Protein AF-A0A5C8SGK2-F1 (afdb_monomer)

pLDDT: mean 77.76, std 19.25, range [36.59, 95.38]

Sequence (126 aa):
MRPDSAAWIADRASHKQPFSGRRELDQDHRPVVKLFNPMGPATWLLCELDADGDTLFAFCDFGEGEPELGYVSLEELKEISAGLVIGLERDLSFRGTQPISVYARDARAAGWIVELNLGATMYPRR

Nearest PDB structures (foldseek):
  8p26-assembly4_H  TM=5.004E-01  e=1.063E+00  Arabidopsis thaliana
  8glv-assembly1_Eb  TM=5.574E-01  e=3.410E+00  Chlamydomonas reinhardtii
  8p26-assembly2_D  TM=4.263E-01  e=1.598E+00  Arabidopsis thaliana
  2e46-assembly1_A  TM=3.418E-01  e=9.735E+00  Bombyx mori

Secondary structure (DSSP, 8-state):
----TTTTSSTTTTSS----S--TTS--PPP-EEEE-TTSS-EEEEEEE-TTSSEEEEEEE-SSS--EEEEEEHHHHHHHHHHSSS--EE-SS----S-HHHHHHHHHHHTS-----TT---PPP-

Structure (mmCIF, N/CA/C/O backbone):
data_AF-A0A5C8SGK2-F1
#
_entry.id   AF-A0A5C8SGK2-F1
#
loop_
_atom_site.group_PDB
_atom_site.id
_atom_site.type_symbol
_atom_site.label_atom_id
_atom_site.label_alt_id
_atom_site.label_comp_id
_atom_site.label_asym_id
_atom_site.label_entity_id
_atom_site.label_seq_id
_atom_site.pdbx_PDB_ins_code
_atom_site.Cartn_x
_atom_site.Cartn_y
_atom_site.Cartn_z
_atom_site.occupancy
_atom_site.B_iso_or_equiv
_atom_site.auth_seq_id
_atom_site.auth_comp_id
_atom_site.auth_asym_id
_atom_site.auth_atom_id
_atom_site.pdbx_PDB_model_num
ATOM 1 N N . MET A 1 1 ? 1.702 24.717 -10.142 1.00 36.59 1 MET A N 1
ATOM 2 C CA . MET A 1 1 ? 1.652 24.281 -8.734 1.00 36.59 1 MET A CA 1
ATOM 3 C C . MET A 1 1 ? 0.705 23.093 -8.698 1.00 36.59 1 MET A C 1
ATOM 5 O O . MET A 1 1 ? -0.487 23.295 -8.894 1.00 36.59 1 MET A O 1
ATOM 9 N N . ARG A 1 2 ? 1.222 21.856 -8.673 1.00 42.44 2 ARG A N 1
ATOM 10 C CA . ARG A 1 2 ? 0.348 20.680 -8.549 1.00 42.44 2 ARG A CA 1
ATOM 11 C C . ARG A 1 2 ? -0.171 20.665 -7.103 1.00 42.44 2 ARG A C 1
ATOM 13 O O . ARG A 1 2 ? 0.645 20.894 -6.214 1.00 42.44 2 ARG A O 1
ATOM 20 N N . PRO A 1 3 ? -1.482 20.498 -6.866 1.00 43.19 3 PRO A N 1
ATOM 21 C CA . PRO A 1 3 ? -1.988 20.285 -5.516 1.00 43.19 3 PRO A CA 1
ATOM 22 C C . PRO A 1 3 ? -1.313 19.047 -4.915 1.00 43.19 3 PRO A C 1
ATOM 24 O O . PRO A 1 3 ? -0.943 18.139 -5.660 1.00 43.19 3 PRO A O 1
ATOM 27 N N . ASP A 1 4 ? -1.140 19.069 -3.596 1.00 50.25 4 ASP A N 1
ATOM 28 C CA . ASP A 1 4 ? -0.550 18.027 -2.751 1.00 50.25 4 ASP A CA 1
ATOM 29 C C . ASP A 1 4 ? -0.837 16.616 -3.298 1.00 50.25 4 ASP A C 1
ATOM 31 O O . ASP A 1 4 ? -1.953 16.097 -3.194 1.00 50.25 4 ASP A O 1
ATOM 35 N N . SER A 1 5 ? 0.157 16.002 -3.945 1.00 50.34 5 SER A N 1
ATOM 36 C CA . SER A 1 5 ? 0.018 14.746 -4.699 1.00 50.34 5 SER A CA 1
ATOM 37 C C . SER A 1 5 ? -0.327 13.539 -3.823 1.00 50.34 5 SER A C 1
ATOM 39 O O . SER A 1 5 ? -0.531 12.449 -4.352 1.00 50.34 5 SER A O 1
ATOM 41 N N . ALA A 1 6 ? -0.446 13.732 -2.508 1.00 51.34 6 ALA A N 1
ATOM 42 C CA . ALA A 1 6 ? -0.660 12.684 -1.526 1.00 51.34 6 ALA A CA 1
ATOM 43 C C . ALA A 1 6 ? -1.892 12.897 -0.616 1.00 51.34 6 ALA A C 1
ATOM 45 O O . ALA A 1 6 ? -2.219 12.021 0.186 1.00 51.34 6 ALA A O 1
ATOM 46 N N . ALA A 1 7 ? -2.642 14.000 -0.767 1.00 54.69 7 ALA A N 1
ATOM 47 C CA . ALA A 1 7 ? -3.834 14.274 0.051 1.00 54.69 7 ALA A CA 1
ATOM 48 C C . ALA A 1 7 ? -4.959 13.226 -0.109 1.00 54.69 7 ALA A C 1
ATOM 50 O O . ALA A 1 7 ? -5.815 13.091 0.761 1.00 54.69 7 ALA A O 1
ATOM 51 N N . TRP A 1 8 ? -4.962 12.458 -1.201 1.00 64.69 8 TRP A N 1
ATOM 52 C CA . TRP A 1 8 ? -5.998 11.466 -1.503 1.00 64.69 8 TRP A CA 1
ATOM 53 C C . TRP A 1 8 ? -5.726 10.069 -0.920 1.00 64.69 8 TRP A C 1
ATOM 55 O O . TRP A 1 8 ? -6.618 9.218 -0.970 1.00 64.69 8 TRP A O 1
ATOM 65 N N . ILE A 1 9 ? -4.525 9.802 -0.387 1.00 62.16 9 ILE A N 1
ATOM 66 C CA . ILE A 1 9 ? -4.126 8.458 0.076 1.00 62.16 9 ILE A CA 1
ATOM 67 C C . ILE A 1 9 ? -5.025 7.979 1.234 1.00 62.16 9 ILE A C 1
ATOM 69 O O . ILE A 1 9 ? -5.381 6.802 1.288 1.00 62.16 9 ILE A O 1
ATOM 73 N N . ALA A 1 10 ? -5.489 8.897 2.087 1.00 59.00 10 ALA A N 1
ATOM 74 C CA . ALA A 1 10 ? -6.284 8.583 3.276 1.00 59.00 10 ALA A CA 1
ATOM 75 C C . ALA A 1 10 ? -7.796 8.378 3.025 1.00 59.00 10 ALA A C 1
ATOM 77 O O . ALA A 1 10 ? -8.441 7.656 3.779 1.00 59.00 10 ALA A O 1
ATOM 78 N N . ASP A 1 11 ? -8.372 8.946 1.956 1.00 65.38 11 ASP A N 1
ATOM 79 C CA . ASP A 1 11 ? -9.835 9.089 1.775 1.00 65.38 11 ASP A CA 1
ATOM 80 C C . ASP A 1 11 ? -10.640 7.775 1.907 1.00 65.38 11 ASP A C 1
ATOM 82 O O . ASP A 1 11 ? -11.743 7.767 2.453 1.00 65.38 11 ASP A O 1
ATOM 86 N N . ARG A 1 12 ? -10.079 6.633 1.475 1.00 56.00 12 ARG A N 1
ATOM 87 C CA . ARG A 1 12 ? -10.727 5.312 1.635 1.00 56.00 12 ARG A CA 1
ATOM 88 C C . ARG A 1 12 ? -10.244 4.479 2.818 1.00 56.00 12 ARG A C 1
ATOM 90 O O . ARG A 1 12 ? -10.939 3.528 3.164 1.00 56.00 12 ARG A O 1
ATOM 97 N N . ALA A 1 13 ? -9.099 4.803 3.412 1.00 55.41 13 ALA A N 1
ATOM 98 C CA . ALA A 1 13 ? -8.595 4.098 4.591 1.00 55.41 13 ALA A CA 1
ATOM 99 C C . ALA A 1 13 ? -9.367 4.490 5.867 1.00 55.41 13 ALA A C 1
ATOM 101 O O . ALA A 1 13 ? -9.404 3.725 6.822 1.00 55.41 13 ALA A O 1
ATOM 102 N N . SER A 1 14 ? -10.050 5.641 5.863 1.00 52.00 14 SER A N 1
ATOM 103 C CA . SER A 1 14 ? -10.708 6.229 7.041 1.00 52.00 14 SER A CA 1
ATOM 104 C C . SER A 1 14 ? -12.121 5.707 7.371 1.00 52.00 14 SER A C 1
ATOM 106 O O . SER A 1 14 ? -12.817 6.317 8.179 1.00 52.00 14 SER A O 1
ATOM 108 N N . HIS A 1 15 ? -12.602 4.620 6.754 1.00 45.69 15 HIS A N 1
ATOM 109 C CA . HIS A 1 15 ? -13.979 4.130 6.943 1.00 45.69 15 HIS A CA 1
ATOM 110 C C . HIS A 1 15 ? -14.053 2.752 7.618 1.00 45.69 15 HIS A C 1
ATOM 112 O O . HIS A 1 15 ? -14.581 1.805 7.034 1.00 45.69 15 HIS A O 1
ATOM 118 N N . LYS A 1 16 ? -13.583 2.652 8.869 1.00 43.81 16 LYS A N 1
ATOM 119 C CA . LYS A 1 16 ? -14.174 1.866 9.978 1.00 43.81 16 LYS A CA 1
ATOM 120 C C . LYS A 1 16 ? -13.323 2.031 11.249 1.00 43.81 16 LYS A C 1
ATOM 122 O O . LYS A 1 16 ? -12.254 2.606 11.193 1.00 43.81 16 LYS A O 1
ATOM 127 N N . GLN A 1 17 ? -13.934 1.677 12.380 1.00 45.22 17 GLN A N 1
ATOM 128 C CA . GLN A 1 17 ? -13.617 2.059 13.766 1.00 45.22 17 GLN A CA 1
ATOM 129 C C . GLN A 1 17 ? -12.118 2.124 14.131 1.00 45.22 17 GLN A C 1
ATOM 131 O O . GLN A 1 17 ? -11.375 1.252 13.705 1.00 45.22 17 GLN A O 1
ATOM 136 N N . PRO A 1 18 ? -11.705 3.087 14.982 1.00 44.53 18 PRO A N 1
ATOM 137 C CA . PRO A 1 18 ? -10.323 3.202 15.432 1.00 44.53 18 PRO A CA 1
ATOM 138 C C . PRO A 1 18 ? -9.899 1.973 16.236 1.00 44.53 18 PRO A C 1
ATOM 140 O O . PRO A 1 18 ? -10.626 1.511 17.122 1.00 44.53 18 PRO A O 1
ATOM 143 N N . PHE A 1 19 ? -8.708 1.471 15.940 1.00 50.50 19 PHE A N 1
ATOM 144 C CA . PHE A 1 19 ? -8.128 0.336 16.627 1.00 50.50 19 PHE A CA 1
ATOM 145 C C . PHE A 1 19 ? -7.374 0.785 17.887 1.00 50.50 19 PHE A C 1
ATOM 147 O O . PHE A 1 19 ? -6.655 1.777 17.904 1.00 50.50 19 PHE A O 1
ATOM 154 N N . SER A 1 20 ? -7.548 0.061 18.996 1.00 43.25 20 SER A N 1
ATOM 155 C CA . SER A 1 20 ? -6.838 0.338 20.248 1.00 43.25 20 SER A CA 1
ATOM 156 C C . SER A 1 20 ? -5.582 -0.539 20.359 1.00 43.25 20 SER A C 1
ATOM 158 O O . SER A 1 20 ? -5.599 -1.562 21.045 1.00 43.25 20 SER A O 1
ATOM 160 N N . GLY A 1 21 ? -4.498 -0.169 19.673 1.00 48.03 21 GLY A N 1
ATOM 161 C CA . GLY A 1 21 ? -3.115 -0.558 20.005 1.00 48.03 21 GLY A CA 1
ATOM 162 C C . GLY A 1 21 ? -2.814 -2.026 20.380 1.00 48.03 21 GLY A C 1
ATOM 163 O O . GLY A 1 21 ? -2.067 -2.268 21.330 1.00 48.03 21 GLY A O 1
ATOM 164 N N . ARG A 1 22 ? -3.361 -3.031 19.680 1.00 46.66 22 ARG A N 1
ATOM 165 C CA . ARG A 1 22 ? -3.021 -4.463 19.857 1.00 46.66 22 ARG A CA 1
ATOM 166 C C . ARG A 1 22 ? -2.352 -5.125 18.643 1.00 46.66 22 ARG A C 1
ATOM 168 O O . ARG A 1 22 ? -2.439 -4.690 17.511 1.00 46.66 22 ARG A O 1
ATOM 175 N N . ARG A 1 23 ? -1.632 -6.208 18.929 1.00 51.94 23 ARG A N 1
ATOM 176 C CA . ARG A 1 23 ? -0.732 -6.935 18.020 1.00 51.94 23 ARG A CA 1
ATOM 177 C C . ARG A 1 23 ? -1.405 -7.435 16.728 1.00 51.94 23 ARG A C 1
ATOM 179 O O . ARG A 1 23 ? -2.568 -7.821 16.759 1.00 51.94 23 ARG A O 1
ATOM 186 N N . GLU A 1 24 ? -0.577 -7.530 15.684 1.00 49.97 24 GLU A N 1
ATOM 187 C CA . GLU A 1 24 ? -0.677 -8.102 14.316 1.00 49.97 24 GLU A CA 1
ATOM 188 C C . GLU A 1 24 ? -1.792 -9.116 13.964 1.00 49.97 24 GLU A C 1
ATOM 190 O O . GLU A 1 24 ? -2.111 -9.283 12.794 1.00 49.97 24 GLU A O 1
ATOM 195 N N . LEU A 1 25 ? -2.369 -9.830 14.934 1.00 44.38 25 LEU A N 1
ATOM 196 C CA . LEU A 1 25 ? -3.275 -10.965 14.708 1.00 44.38 25 LEU A CA 1
ATOM 197 C C . LEU A 1 25 ? -4.767 -10.597 14.696 1.00 44.38 25 LEU A C 1
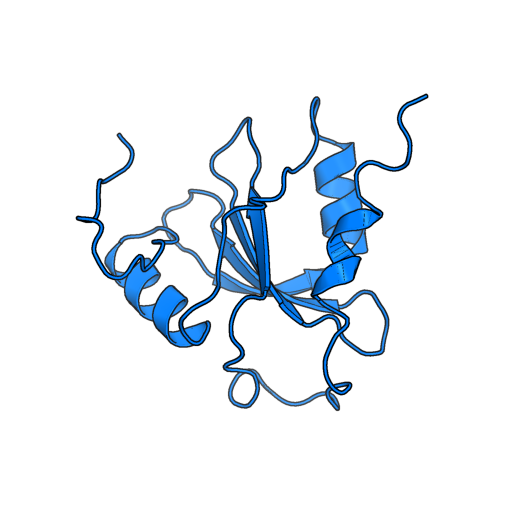ATOM 199 O O . LEU A 1 25 ? -5.559 -11.368 14.163 1.00 44.38 25 LEU A O 1
ATOM 203 N N . ASP A 1 26 ? -5.159 -9.446 15.254 1.00 53.91 26 ASP A N 1
ATOM 204 C CA . ASP A 1 26 ? -6.563 -8.982 15.225 1.00 53.91 26 ASP A CA 1
ATOM 205 C C . ASP A 1 26 ? -6.887 -8.163 13.951 1.00 53.91 26 ASP A C 1
ATOM 207 O O . ASP A 1 26 ? -8.047 -7.860 13.688 1.00 53.91 26 ASP A O 1
ATOM 211 N N . GLN A 1 27 ? -5.868 -7.846 13.138 1.00 62.47 27 GLN A N 1
ATOM 212 C CA . GLN A 1 27 ? -5.915 -6.888 12.021 1.00 62.47 27 GLN A CA 1
ATOM 213 C C . GLN A 1 27 ? -5.940 -7.555 10.637 1.00 62.47 27 GLN A C 1
ATOM 215 O O . GLN A 1 27 ? -5.403 -7.020 9.666 1.00 62.47 27 GLN A O 1
ATOM 220 N N . ASP A 1 28 ? -6.556 -8.736 10.502 1.00 82.62 28 ASP A N 1
ATOM 221 C CA . ASP A 1 28 ? -6.688 -9.416 9.201 1.00 82.62 28 ASP A CA 1
ATOM 222 C C . ASP A 1 28 ? -7.771 -8.761 8.318 1.00 82.62 28 ASP A C 1
ATOM 224 O O . ASP A 1 28 ? -8.738 -9.370 7.849 1.00 82.62 28 ASP A O 1
ATOM 228 N N . HIS A 1 29 ? -7.644 -7.449 8.152 1.00 85.88 29 HIS A N 1
ATOM 229 C CA . HIS A 1 29 ? -8.525 -6.610 7.372 1.00 85.8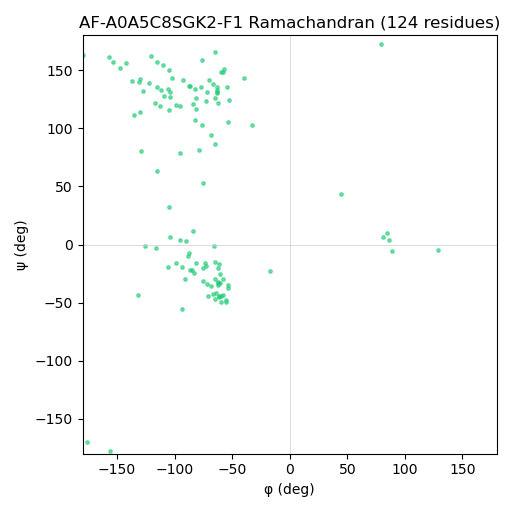8 29 HIS A CA 1
ATOM 230 C C . HIS A 1 29 ? -8.248 -6.785 5.883 1.00 85.88 29 HIS A C 1
ATOM 232 O O . HIS A 1 29 ? -7.193 -7.247 5.445 1.00 85.88 29 HIS A O 1
ATOM 238 N N . ARG A 1 30 ? -9.244 -6.432 5.074 1.00 90.69 30 ARG A N 1
ATOM 239 C CA . ARG A 1 30 ? -9.084 -6.432 3.622 1.00 90.69 30 ARG A CA 1
ATOM 240 C C . ARG A 1 30 ? -8.396 -5.133 3.212 1.00 90.69 30 ARG A C 1
ATOM 242 O O . ARG A 1 30 ? -8.858 -4.080 3.650 1.00 90.69 30 ARG A O 1
ATOM 249 N N . PRO A 1 31 ? -7.382 -5.173 2.337 1.00 91.94 31 PRO A N 1
ATOM 250 C CA . PRO A 1 31 ? -6.770 -3.955 1.833 1.00 91.94 31 PRO A CA 1
ATOM 251 C C . PRO A 1 31 ? -7.785 -3.125 1.034 1.00 91.94 31 PRO A C 1
ATOM 253 O O . PRO A 1 31 ? -8.478 -3.628 0.149 1.00 91.94 31 PRO A O 1
ATOM 256 N N . VAL A 1 32 ? -7.881 -1.834 1.333 1.00 90.88 32 VAL A N 1
ATOM 257 C CA . VAL A 1 32 ? -8.849 -0.904 0.723 1.00 90.88 32 VAL A CA 1
ATOM 258 C C . VAL A 1 32 ? -8.207 0.042 -0.291 1.00 90.88 32 VAL A C 1
ATOM 260 O O . VAL A 1 32 ? -8.900 0.602 -1.150 1.00 90.88 32 VAL A O 1
ATOM 263 N N . VAL A 1 33 ? -6.885 0.201 -0.223 1.00 91.88 33 VAL A N 1
ATOM 264 C C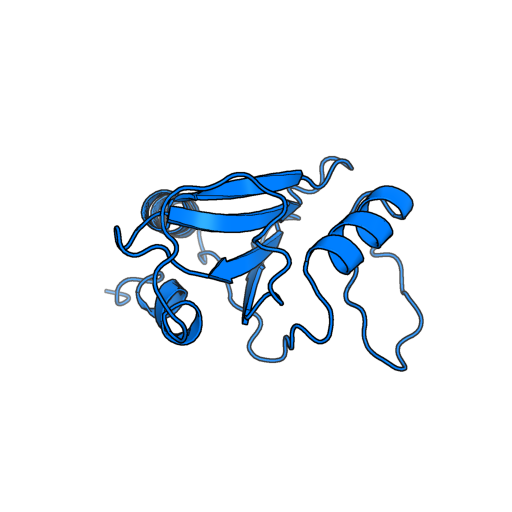A . VAL A 1 33 ? -6.083 0.994 -1.158 1.00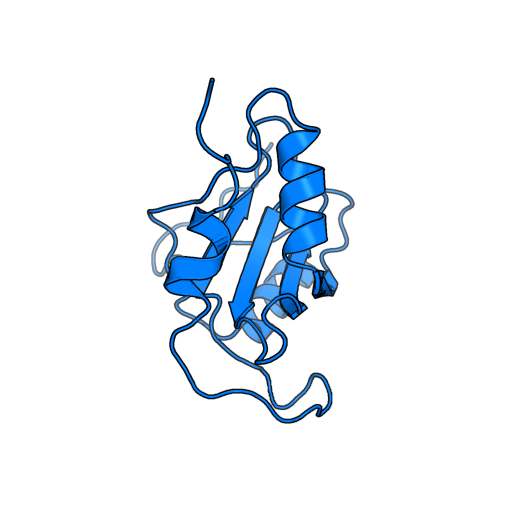 91.88 33 VAL A CA 1
ATOM 265 C C . VAL A 1 33 ? -4.892 0.165 -1.624 1.00 91.88 33 VAL A C 1
ATOM 267 O O . VAL A 1 33 ? -4.269 -0.537 -0.836 1.00 91.88 33 VAL A O 1
ATOM 270 N N . LYS A 1 34 ? -4.571 0.281 -2.913 1.00 93.19 34 LYS A N 1
ATOM 271 C CA . LYS A 1 34 ? -3.310 -0.176 -3.488 1.00 93.19 34 LYS A CA 1
ATOM 272 C C . LYS A 1 34 ? -2.568 1.032 -4.039 1.00 93.19 34 LYS A C 1
ATOM 274 O O . LYS A 1 34 ? -3.113 1.740 -4.893 1.00 93.19 34 LYS A O 1
ATOM 279 N N . LEU A 1 35 ? -1.361 1.252 -3.536 1.00 94.88 35 LEU A N 1
ATOM 280 C CA . LEU A 1 35 ? -0.409 2.220 -4.065 1.00 94.88 35 LEU A CA 1
ATOM 281 C C . LEU A 1 35 ? 0.689 1.489 -4.824 1.00 94.88 35 LEU A C 1
ATOM 283 O O . LEU A 1 35 ? 1.039 0.363 -4.475 1.00 94.88 35 LEU A O 1
ATOM 287 N N . PHE A 1 36 ? 1.255 2.134 -5.832 1.00 94.56 36 PHE A N 1
ATOM 288 C CA . PHE A 1 36 ? 2.432 1.628 -6.523 1.00 94.56 36 PHE A CA 1
ATOM 289 C C . PHE A 1 36 ? 3.314 2.777 -7.000 1.00 94.56 36 PHE A C 1
ATOM 291 O O . PHE A 1 36 ? 2.837 3.880 -7.270 1.00 94.56 36 PHE A O 1
ATOM 298 N N . ASN A 1 37 ? 4.612 2.511 -7.106 1.00 93.12 37 ASN A N 1
ATOM 299 C CA . ASN A 1 37 ? 5.544 3.394 -7.784 1.00 93.12 37 ASN A CA 1
ATOM 300 C C . ASN A 1 37 ? 5.470 3.113 -9.298 1.00 93.12 37 ASN A C 1
ATOM 302 O O . ASN A 1 37 ? 5.982 2.089 -9.739 1.00 93.12 37 ASN A O 1
ATOM 306 N N . PRO A 1 38 ? 4.885 3.989 -10.131 1.00 90.62 38 PRO A N 1
ATOM 307 C CA . PRO A 1 38 ? 4.812 3.781 -11.585 1.00 90.62 38 PRO A CA 1
ATOM 308 C C . PRO A 1 38 ? 6.186 3.706 -12.279 1.00 90.62 38 PRO A C 1
ATOM 310 O O . PRO A 1 38 ? 6.274 3.231 -13.411 1.00 90.62 38 PRO A O 1
ATOM 313 N N . MET A 1 39 ? 7.253 4.161 -11.615 1.00 90.75 39 MET A N 1
ATOM 314 C CA . MET A 1 39 ? 8.631 4.146 -12.117 1.00 90.75 39 MET A CA 1
ATOM 315 C C . MET A 1 39 ? 9.495 3.047 -11.479 1.00 90.75 39 MET A C 1
ATOM 317 O O . MET A 1 39 ? 10.703 3.023 -11.707 1.00 90.75 39 MET A O 1
ATOM 321 N N . GLY A 1 40 ? 8.918 2.161 -10.663 1.00 90.19 40 GLY A N 1
ATOM 322 C CA . GLY A 1 40 ? 9.664 1.142 -9.929 1.00 90.19 40 GLY A CA 1
ATOM 323 C C . GLY A 1 40 ? 8.814 -0.070 -9.543 1.00 90.19 40 GLY A C 1
ATOM 324 O O . GLY A 1 40 ? 7.642 -0.150 -9.902 1.00 90.19 40 GLY A O 1
ATOM 325 N N . PRO A 1 41 ? 9.395 -1.041 -8.825 1.00 91.50 41 PRO A N 1
ATOM 326 C CA . PRO A 1 41 ? 8.678 -2.257 -8.439 1.00 91.50 41 PRO A CA 1
ATOM 327 C C . PRO A 1 41 ? 7.786 -2.072 -7.200 1.00 91.50 41 PRO A C 1
ATOM 329 O O . PRO A 1 41 ? 6.907 -2.895 -6.954 1.00 91.50 41 PRO A O 1
ATOM 332 N N . ALA A 1 42 ? 7.992 -0.997 -6.433 1.00 94.00 42 ALA A N 1
ATOM 333 C CA . ALA A 1 42 ? 7.386 -0.843 -5.119 1.00 94.00 42 ALA A CA 1
ATOM 334 C C . ALA A 1 42 ? 5.848 -0.772 -5.162 1.00 94.00 42 ALA A C 1
ATOM 336 O O . ALA A 1 42 ? 5.271 0.016 -5.918 1.00 94.00 42 ALA A O 1
ATOM 337 N N . THR A 1 43 ? 5.197 -1.574 -4.323 1.00 95.38 43 THR A N 1
ATOM 338 C CA . THR A 1 43 ? 3.743 -1.691 -4.180 1.00 95.38 43 THR A CA 1
ATOM 339 C C . THR A 1 43 ? 3.363 -1.760 -2.701 1.00 95.38 43 THR A C 1
ATOM 341 O O . THR A 1 43 ? 4.015 -2.440 -1.915 1.00 95.38 43 THR A O 1
ATOM 344 N N . TRP A 1 44 ? 2.265 -1.098 -2.333 1.00 95.31 44 TRP A N 1
ATOM 345 C CA . TRP A 1 44 ? 1.691 -1.138 -0.988 1.00 95.31 44 TRP A CA 1
ATOM 346 C C . TRP A 1 44 ? 0.209 -1.497 -1.061 1.00 95.31 44 TRP A C 1
ATOM 348 O O . TRP A 1 44 ? -0.544 -0.879 -1.818 1.00 95.31 44 TRP A O 1
ATOM 358 N N . LEU A 1 45 ? -0.231 -2.448 -0.241 1.00 94.56 45 LEU A N 1
ATOM 359 C CA . LEU A 1 45 ? -1.644 -2.698 0.045 1.00 94.56 45 LEU A CA 1
ATOM 360 C C . LEU A 1 45 ? -1.962 -2.162 1.441 1.00 94.56 45 LEU A C 1
ATOM 362 O O . LEU A 1 45 ? -1.425 -2.666 2.419 1.00 94.56 45 LEU A O 1
ATOM 366 N N . LEU A 1 46 ? -2.831 -1.157 1.533 1.00 93.38 46 LEU A N 1
ATOM 367 C CA . LEU A 1 46 ? -3.175 -0.483 2.788 1.00 93.38 46 LEU A CA 1
ATOM 368 C C . LEU A 1 46 ? -4.551 -0.946 3.274 1.00 93.38 46 LEU A C 1
ATOM 370 O O . LEU A 1 46 ? -5.514 -0.935 2.497 1.00 93.38 46 LEU A O 1
ATOM 374 N N . CYS A 1 47 ? -4.653 -1.322 4.547 1.00 89.69 47 CYS A N 1
ATOM 375 C CA . CYS A 1 47 ? -5.884 -1.821 5.164 1.00 89.69 47 CYS A CA 1
ATOM 376 C C . CYS A 1 47 ? -6.707 -0.729 5.845 1.00 89.69 47 CYS A C 1
ATOM 378 O O . CYS A 1 47 ? -7.882 -0.562 5.523 1.00 89.69 47 CYS A O 1
ATOM 380 N N . GLU A 1 48 ? -6.103 0.010 6.768 1.00 84.38 48 GLU A N 1
ATOM 381 C CA . GLU A 1 48 ? -6.785 1.011 7.588 1.00 84.38 48 GLU A CA 1
ATOM 382 C C . GLU A 1 48 ? -5.813 2.096 8.041 1.00 84.38 48 GLU A C 1
ATOM 384 O O . GLU A 1 48 ? -4.607 1.853 8.079 1.00 84.38 48 GLU A O 1
ATOM 389 N N . LEU A 1 49 ? -6.357 3.273 8.360 1.00 84.75 49 LEU A N 1
ATOM 390 C CA . LEU A 1 49 ? -5.647 4.379 9.000 1.00 84.75 49 LEU A CA 1
ATOM 391 C C . LEU A 1 49 ? -6.054 4.430 10.473 1.00 84.75 49 LEU A C 1
ATOM 393 O O . LEU A 1 49 ? -7.250 4.487 10.771 1.00 84.75 49 LEU A O 1
ATOM 397 N N . ASP A 1 50 ? -5.070 4.425 11.366 1.00 84.94 50 ASP A N 1
ATOM 398 C CA . ASP A 1 50 ? -5.283 4.512 12.805 1.00 84.94 50 ASP A CA 1
ATOM 399 C C . ASP A 1 50 ? -5.898 5.866 13.213 1.00 84.94 50 ASP A C 1
ATOM 401 O O . ASP A 1 50 ? -5.923 6.843 12.457 1.00 84.94 50 ASP A O 1
ATOM 405 N N . ALA A 1 51 ? -6.407 5.932 14.444 1.00 83.50 51 ALA A N 1
ATOM 406 C CA . ALA A 1 51 ? -6.974 7.139 15.031 1.00 83.50 51 ALA A CA 1
ATOM 407 C C . ALA A 1 51 ? -5.965 8.288 15.139 1.00 83.50 51 ALA A C 1
ATOM 409 O O . ALA A 1 51 ? -6.381 9.448 15.177 1.00 83.50 51 ALA A O 1
ATOM 410 N N . ASP A 1 52 ? -4.667 7.974 15.209 1.00 84.56 52 ASP A N 1
ATOM 411 C CA . ASP A 1 52 ? -3.599 8.977 15.211 1.00 84.56 52 ASP A CA 1
ATOM 412 C C . ASP A 1 52 ? -3.508 9.772 13.890 1.00 84.56 52 ASP A C 1
ATOM 414 O O . ASP A 1 52 ? -2.945 10.867 13.869 1.00 84.56 52 ASP A O 1
ATOM 418 N N . GLY A 1 53 ? -4.152 9.286 12.820 1.00 85.56 53 GLY A N 1
ATOM 419 C CA . GLY A 1 53 ? -4.235 9.964 11.529 1.00 85.56 53 GLY A CA 1
ATOM 420 C C . GLY A 1 53 ? -3.005 9.795 10.638 1.00 85.56 53 GLY A C 1
ATOM 421 O O . GLY A 1 53 ? -2.963 10.409 9.568 1.00 85.56 53 GLY A O 1
ATOM 422 N N . ASP A 1 54 ? -2.048 8.959 11.037 1.00 87.94 54 ASP A N 1
ATOM 423 C CA . ASP A 1 54 ? -0.797 8.711 10.327 1.00 87.94 54 ASP A CA 1
ATOM 424 C C . ASP A 1 54 ? -0.466 7.218 10.169 1.00 87.94 54 ASP A C 1
ATOM 426 O O . ASP A 1 54 ? -0.105 6.785 9.078 1.00 87.94 54 ASP A O 1
ATOM 430 N N . THR A 1 55 ? -0.633 6.402 11.206 1.00 89.75 55 THR A N 1
ATOM 431 C CA . THR A 1 55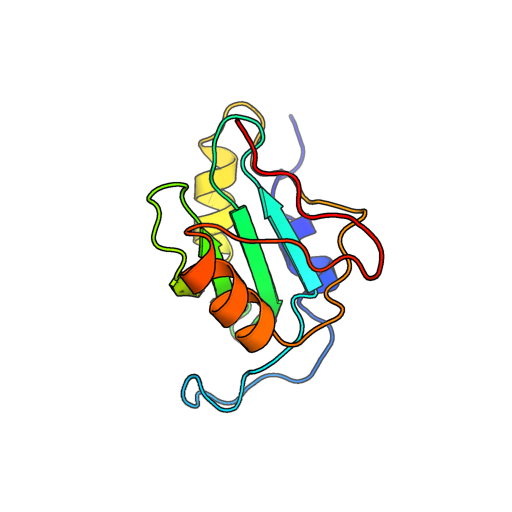 ? -0.247 4.988 11.179 1.00 89.75 55 THR A CA 1
ATOM 432 C C . THR A 1 55 ? -1.199 4.164 10.310 1.00 89.75 55 THR A C 1
ATOM 434 O O . THR A 1 55 ? -2.403 4.114 10.556 1.00 89.75 55 THR A O 1
ATOM 437 N N . LEU A 1 56 ? -0.668 3.461 9.311 1.00 90.50 56 LEU A N 1
ATOM 438 C CA . LEU A 1 56 ? -1.412 2.551 8.438 1.00 90.50 56 LEU A CA 1
ATOM 439 C C . LEU A 1 56 ? -0.929 1.113 8.626 1.00 90.50 56 LEU A C 1
ATOM 441 O O . LEU A 1 56 ? 0.275 0.869 8.586 1.00 90.50 56 LEU A O 1
ATOM 445 N N . PHE A 1 57 ? -1.841 0.142 8.725 1.00 90.50 57 PHE A N 1
ATOM 446 C CA . PHE A 1 57 ? -1.469 -1.269 8.563 1.00 90.50 57 PHE A CA 1
ATOM 447 C C . PHE A 1 57 ? -1.378 -1.620 7.074 1.00 90.50 57 PHE A C 1
ATOM 449 O O . PHE A 1 57 ? -2.320 -1.373 6.306 1.00 90.50 57 PHE A O 1
ATOM 456 N N . ALA A 1 58 ? -0.242 -2.178 6.658 1.00 91.88 58 ALA A N 1
ATOM 457 C CA . ALA A 1 58 ? 0.097 -2.357 5.256 1.00 91.88 58 ALA A CA 1
ATOM 458 C C . ALA A 1 58 ? 0.820 -3.676 4.960 1.00 91.88 58 ALA A C 1
ATOM 460 O O . ALA A 1 58 ? 1.483 -4.275 5.808 1.00 91.88 58 ALA A O 1
ATOM 461 N N . PHE A 1 59 ? 0.708 -4.100 3.703 1.00 94.06 59 PHE A N 1
ATOM 462 C CA . PHE A 1 59 ? 1.574 -5.102 3.098 1.00 94.06 59 PHE A CA 1
ATOM 463 C C . PHE A 1 59 ? 2.419 -4.438 2.014 1.00 94.06 59 PHE A C 1
ATOM 465 O O . PHE A 1 59 ? 1.872 -3.880 1.058 1.00 94.06 59 PHE A O 1
ATOM 472 N N . CYS A 1 60 ? 3.734 -4.481 2.188 1.00 94.44 60 CYS A N 1
ATOM 473 C CA . CYS A 1 60 ? 4.711 -3.751 1.396 1.00 94.44 60 CYS A CA 1
ATOM 474 C C . CYS A 1 60 ? 5.534 -4.727 0.561 1.00 94.44 60 CYS A C 1
ATOM 476 O O . CYS A 1 60 ? 6.038 -5.722 1.068 1.00 94.44 60 CYS A O 1
ATOM 478 N N . ASP A 1 61 ? 5.706 -4.423 -0.715 1.00 94.31 61 ASP A N 1
ATOM 479 C CA . ASP A 1 61 ? 6.591 -5.151 -1.613 1.00 94.31 61 ASP A CA 1
ATOM 480 C C . ASP A 1 61 ? 7.476 -4.147 -2.326 1.00 94.31 61 ASP A C 1
ATOM 482 O O . ASP A 1 61 ? 6.985 -3.329 -3.101 1.00 94.31 61 ASP A O 1
ATOM 486 N N . PHE A 1 62 ? 8.774 -4.190 -2.048 1.00 91.75 62 PHE A N 1
ATOM 487 C CA . PHE A 1 62 ? 9.749 -3.282 -2.644 1.00 91.75 62 PHE A CA 1
ATOM 488 C C . PHE A 1 62 ? 10.436 -3.866 -3.883 1.00 91.75 62 PHE A C 1
ATOM 490 O O . PHE A 1 62 ? 11.297 -3.204 -4.453 1.00 91.75 62 PHE A O 1
ATOM 497 N N . GLY A 1 63 ? 10.046 -5.065 -4.331 1.00 88.44 63 GLY A N 1
ATOM 498 C CA . GLY A 1 63 ? 10.675 -5.760 -5.456 1.00 88.44 63 GLY A CA 1
ATOM 499 C C . GLY A 1 63 ? 11.916 -6.576 -5.095 1.00 88.44 63 GLY A C 1
ATOM 500 O O . GLY A 1 63 ? 12.589 -7.066 -5.997 1.00 88.44 63 GLY A O 1
ATOM 501 N N . GLU A 1 64 ? 12.203 -6.752 -3.804 1.00 88.69 64 GLU A N 1
ATOM 502 C CA . GLU A 1 64 ? 13.398 -7.454 -3.308 1.00 88.69 64 GLU A CA 1
ATOM 503 C C . GLU A 1 64 ? 13.175 -8.969 -3.113 1.00 88.69 64 GLU A C 1
ATOM 505 O O . GLU A 1 64 ? 14.068 -9.683 -2.669 1.00 88.69 64 GLU A O 1
ATOM 510 N N . GLY A 1 65 ? 11.989 -9.488 -3.454 1.00 89.69 65 GLY A N 1
ATOM 511 C CA . GLY A 1 65 ? 11.647 -10.909 -3.301 1.00 89.69 65 GLY A CA 1
ATOM 512 C C . GLY A 1 65 ? 11.039 -11.277 -1.944 1.00 89.69 65 GLY A C 1
ATOM 513 O O . GLY A 1 65 ? 10.592 -12.410 -1.758 1.00 89.69 65 GLY A O 1
ATOM 514 N N . GLU A 1 66 ? 10.988 -10.327 -1.008 1.00 89.31 66 GLU A N 1
ATOM 515 C CA . GLU A 1 66 ? 10.514 -10.533 0.362 1.00 89.31 66 GLU A CA 1
ATOM 516 C C . GLU A 1 66 ? 9.460 -9.478 0.740 1.00 89.31 66 GLU A C 1
ATOM 518 O O . GLU A 1 66 ? 9.779 -8.486 1.388 1.00 89.31 66 GLU A O 1
ATOM 523 N N . PRO A 1 67 ? 8.191 -9.642 0.322 1.00 91.69 67 PRO A N 1
ATOM 524 C CA . PRO A 1 67 ? 7.121 -8.747 0.749 1.00 91.69 67 PRO A CA 1
ATOM 525 C C . PRO A 1 67 ? 6.821 -8.875 2.251 1.00 91.69 67 PRO A C 1
ATOM 527 O O . PRO A 1 67 ? 6.707 -9.986 2.783 1.00 91.69 67 PRO A O 1
ATOM 530 N N . GLU A 1 68 ? 6.608 -7.748 2.927 1.00 90.94 68 GLU A N 1
ATOM 531 C CA . GLU A 1 68 ? 6.523 -7.654 4.387 1.00 90.94 68 GLU A CA 1
ATOM 532 C C . GLU A 1 68 ? 5.200 -7.055 4.872 1.00 90.94 68 GLU A C 1
ATOM 534 O O . GLU A 1 68 ? 4.683 -6.087 4.312 1.00 90.94 68 GLU A O 1
ATOM 539 N N . LEU A 1 69 ? 4.648 -7.631 5.945 1.00 91.19 69 LEU A N 1
ATOM 540 C CA . LEU A 1 69 ? 3.537 -7.041 6.695 1.00 91.19 69 LEU A CA 1
ATOM 541 C C . LEU A 1 69 ? 4.095 -6.110 7.763 1.00 91.19 69 LEU A C 1
ATOM 543 O O . LEU A 1 69 ? 5.020 -6.485 8.481 1.00 91.19 69 LEU A O 1
ATOM 547 N N . GLY A 1 70 ? 3.489 -4.940 7.915 1.00 90.12 70 GLY A N 1
ATOM 548 C CA . GLY A 1 70 ? 3.914 -3.998 8.934 1.00 90.12 70 GLY A CA 1
ATOM 549 C C . GLY A 1 70 ? 3.042 -2.759 9.001 1.00 90.12 70 GLY A C 1
ATOM 550 O O . GLY A 1 70 ? 1.974 -2.678 8.395 1.00 90.12 70 GLY A O 1
ATOM 551 N N . TYR A 1 71 ? 3.527 -1.789 9.763 1.00 90.81 71 TYR A N 1
ATOM 552 C CA . TYR A 1 71 ? 2.933 -0.464 9.827 1.00 90.81 71 TYR A CA 1
ATOM 553 C C . TYR A 1 71 ? 3.758 0.497 8.986 1.00 90.81 71 TYR A C 1
ATOM 555 O O . TYR A 1 71 ? 4.984 0.400 8.961 1.00 90.81 71 TYR A O 1
ATOM 563 N N . VAL A 1 72 ? 3.084 1.424 8.319 1.00 91.69 72 VAL A N 1
ATOM 564 C CA . VAL A 1 72 ? 3.712 2.493 7.546 1.00 91.69 72 VAL A CA 1
ATOM 565 C C . VAL A 1 72 ? 3.090 3.824 7.934 1.00 91.69 72 VAL A C 1
ATOM 567 O O . VAL A 1 72 ? 1.889 3.899 8.190 1.00 91.69 72 VAL A O 1
ATOM 570 N N . SER A 1 73 ? 3.906 4.871 7.988 1.00 91.69 73 SER A N 1
ATOM 571 C CA . SER A 1 73 ? 3.416 6.228 8.211 1.00 91.69 73 SER A CA 1
ATOM 572 C C . SER A 1 73 ? 2.801 6.781 6.925 1.00 91.69 73 SER A C 1
ATOM 574 O O . SER A 1 73 ? 3.349 6.647 5.826 1.00 91.69 73 SER A O 1
ATOM 576 N N . LEU A 1 74 ? 1.639 7.419 7.045 1.00 90.94 74 LEU A N 1
ATOM 577 C CA . LEU A 1 74 ? 1.029 8.149 5.948 1.00 90.94 74 LEU A CA 1
ATOM 578 C C . LEU A 1 74 ? 1.957 9.279 5.509 1.00 90.94 74 LEU A C 1
ATOM 580 O O . LEU A 1 74 ? 2.146 9.435 4.307 1.00 90.94 74 LEU A O 1
ATOM 584 N N . GLU A 1 75 ? 2.528 10.043 6.442 1.00 92.38 75 GLU A N 1
ATOM 585 C CA . GLU A 1 75 ? 3.528 11.078 6.172 1.00 92.38 75 GLU A CA 1
ATOM 586 C C . GLU A 1 75 ? 4.724 10.520 5.396 1.00 92.38 75 GLU A C 1
ATOM 588 O O . GLU A 1 75 ? 5.042 11.062 4.338 1.00 92.38 75 GLU A O 1
ATOM 593 N N . GLU A 1 76 ? 5.284 9.382 5.810 1.00 93.12 76 GLU A N 1
ATOM 594 C CA . GLU A 1 76 ? 6.374 8.717 5.082 1.00 93.12 76 GLU A CA 1
ATOM 595 C C . GLU A 1 76 ? 5.969 8.370 3.637 1.00 93.12 76 GLU A C 1
ATOM 597 O O . GLU A 1 76 ? 6.709 8.645 2.691 1.00 93.12 76 GLU A O 1
ATOM 602 N N . LEU A 1 77 ? 4.757 7.845 3.415 1.00 93.62 77 LEU A N 1
ATOM 603 C CA . LEU A 1 77 ? 4.248 7.608 2.057 1.00 93.62 77 LEU A CA 1
ATOM 604 C C . LEU A 1 77 ? 4.109 8.910 1.249 1.00 93.62 77 LEU A C 1
ATOM 606 O O . LEU A 1 77 ? 4.331 8.899 0.032 1.00 93.62 77 LEU A O 1
ATOM 610 N N . LYS A 1 78 ? 3.751 10.036 1.889 1.00 91.31 78 LYS A N 1
ATOM 611 C CA . LYS A 1 78 ? 3.720 11.352 1.225 1.00 91.31 78 LYS A CA 1
ATOM 612 C C . LYS A 1 78 ? 5.125 11.805 0.849 1.00 91.31 78 LYS A C 1
ATOM 614 O O . LYS A 1 78 ? 5.302 12.291 -0.265 1.00 91.31 78 LYS A O 1
ATOM 619 N N . GLU A 1 79 ? 6.103 11.629 1.732 1.00 93.69 79 GLU A N 1
ATOM 620 C CA . GLU A 1 79 ? 7.502 11.988 1.486 1.00 9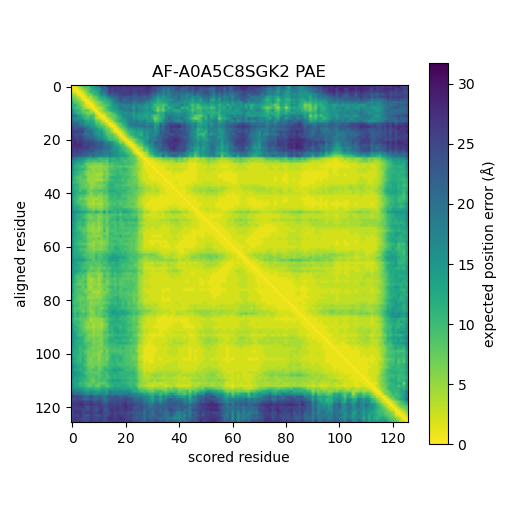3.69 79 GLU A CA 1
ATOM 621 C C . GLU A 1 79 ? 8.110 11.145 0.361 1.00 93.69 79 GLU A C 1
ATOM 623 O O . GLU A 1 79 ? 8.680 11.702 -0.581 1.00 93.69 79 GLU A O 1
ATOM 628 N N . ILE A 1 80 ? 7.900 9.822 0.387 1.00 92.62 80 ILE A N 1
ATOM 629 C CA . ILE A 1 80 ? 8.284 8.912 -0.701 1.00 92.62 80 ILE A CA 1
ATOM 630 C C . ILE A 1 80 ? 7.663 9.389 -2.017 1.00 92.62 80 ILE A C 1
ATOM 632 O O . ILE A 1 80 ? 8.362 9.531 -3.020 1.00 92.62 80 ILE A O 1
ATOM 636 N N . SER A 1 81 ? 6.359 9.680 -2.022 1.00 92.81 81 SER A N 1
ATOM 637 C CA . SER A 1 81 ? 5.659 10.174 -3.212 1.00 92.81 81 SER A CA 1
ATOM 638 C C . SER A 1 81 ? 6.229 11.511 -3.700 1.00 92.81 81 SER A C 1
ATOM 640 O O . SER A 1 81 ? 6.491 11.672 -4.890 1.00 92.81 81 SER A O 1
ATOM 642 N N . ALA A 1 82 ? 6.491 12.462 -2.804 1.00 90.75 82 ALA A N 1
ATOM 643 C CA . ALA A 1 82 ? 7.059 13.764 -3.151 1.00 90.75 82 ALA A CA 1
ATOM 644 C C . ALA A 1 82 ? 8.487 13.664 -3.719 1.00 90.75 82 ALA A C 1
ATOM 646 O O . ALA A 1 82 ? 8.874 14.490 -4.548 1.00 90.75 82 ALA A O 1
ATOM 647 N N . GLY A 1 83 ? 9.255 12.651 -3.305 1.00 91.69 83 GLY A N 1
ATOM 648 C CA . GLY A 1 83 ? 10.592 12.367 -3.827 1.00 91.69 83 GLY A CA 1
ATOM 649 C C . GLY A 1 83 ? 10.609 11.768 -5.239 1.00 91.69 83 GLY A C 1
ATOM 650 O O . GLY A 1 83 ? 11.652 11.774 -5.897 1.00 91.69 83 GLY A O 1
ATOM 651 N N . LEU A 1 84 ? 9.475 11.267 -5.739 1.00 88.56 84 LEU A N 1
ATOM 652 C CA . LEU A 1 84 ? 9.359 10.673 -7.070 1.00 88.56 84 LEU A CA 1
ATOM 653 C C . LEU A 1 84 ? 8.933 11.713 -8.113 1.00 88.56 84 LEU A C 1
ATOM 655 O O . LEU A 1 84 ? 8.043 12.525 -7.886 1.00 88.56 84 LEU A O 1
ATOM 659 N N . VAL A 1 85 ? 9.495 11.619 -9.325 1.00 90.12 85 VAL A N 1
ATOM 660 C CA . VAL A 1 85 ? 9.204 12.546 -10.442 1.00 90.12 85 VAL A CA 1
ATOM 661 C C . VAL A 1 85 ? 7.704 12.654 -10.745 1.00 90.12 85 VAL A C 1
ATOM 663 O O . VAL A 1 85 ? 7.210 13.733 -11.080 1.00 90.12 85 VAL A O 1
ATOM 666 N N . ILE A 1 86 ? 6.982 11.538 -10.645 1.00 88.69 86 ILE A N 1
ATOM 667 C CA . ILE A 1 86 ? 5.541 11.471 -10.916 1.00 88.69 86 ILE A CA 1
ATOM 668 C C . ILE A 1 86 ? 4.698 11.105 -9.689 1.00 88.69 86 ILE A C 1
ATOM 670 O O . ILE A 1 86 ? 3.475 11.164 -9.776 1.00 88.69 86 ILE A O 1
ATOM 674 N N . GLY A 1 87 ? 5.334 10.836 -8.545 1.00 91.38 87 GLY A N 1
ATOM 675 C CA . GLY A 1 87 ? 4.661 10.383 -7.331 1.00 91.38 87 GLY A CA 1
ATOM 676 C C . GLY A 1 87 ? 4.294 8.904 -7.321 1.00 91.38 87 GLY A C 1
ATOM 677 O O . GLY A 1 87 ? 4.423 8.197 -8.320 1.00 91.38 87 GLY A O 1
ATOM 678 N N . LEU A 1 88 ? 3.829 8.450 -6.159 1.00 93.06 88 LEU A N 1
ATOM 679 C CA . LEU A 1 88 ? 3.087 7.200 -6.036 1.00 93.06 88 LEU A CA 1
ATOM 680 C C . LEU A 1 88 ? 1.710 7.352 -6.684 1.00 93.06 88 LEU A C 1
ATOM 682 O O . LEU A 1 88 ? 1.047 8.381 -6.537 1.00 93.06 88 LEU A O 1
ATOM 686 N N . GLU A 1 89 ? 1.254 6.297 -7.346 1.00 92.00 89 GLU A N 1
ATOM 687 C CA . GLU A 1 89 ? -0.071 6.229 -7.947 1.00 92.00 89 GLU A CA 1
ATOM 688 C C . GLU A 1 89 ? -0.970 5.255 -7.194 1.00 92.00 89 GLU A C 1
ATOM 690 O O . GLU A 1 89 ? -0.509 4.301 -6.567 1.00 92.00 89 GLU A O 1
ATOM 695 N N . ARG A 1 90 ? -2.283 5.487 -7.279 1.00 90.56 90 ARG A N 1
ATOM 696 C CA . ARG A 1 90 ? -3.289 4.562 -6.763 1.00 90.56 90 ARG A CA 1
ATOM 697 C C . ARG A 1 90 ? -3.979 3.818 -7.866 1.00 90.56 90 ARG A C 1
ATOM 699 O O . ARG A 1 90 ? -4.519 4.399 -8.804 1.00 90.56 90 ARG A O 1
ATOM 706 N N . ASP A 1 91 ? -4.090 2.524 -7.640 1.00 89.69 91 ASP A N 1
ATOM 707 C CA . ASP A 1 91 ? -4.913 1.666 -8.460 1.00 89.69 91 ASP A CA 1
ATOM 708 C C . ASP A 1 91 ? -6.395 1.871 -8.097 1.00 89.69 91 ASP A C 1
ATOM 710 O O . ASP A 1 91 ? -6.892 1.414 -7.064 1.00 89.69 91 ASP A O 1
ATOM 714 N N . LEU A 1 92 ? -7.117 2.612 -8.941 1.00 87.38 92 LEU A N 1
ATOM 715 C CA . LEU A 1 92 ? -8.552 2.874 -8.766 1.00 87.38 92 LEU A CA 1
ATOM 716 C C . LEU A 1 92 ? -9.422 1.642 -9.075 1.00 87.38 92 LEU A C 1
ATOM 718 O O . LEU A 1 92 ? -10.582 1.567 -8.640 1.00 87.38 92 LEU A O 1
ATOM 722 N N . SER A 1 93 ? -8.870 0.671 -9.801 1.00 86.56 93 SER A N 1
ATOM 723 C CA . SER A 1 93 ? -9.535 -0.581 -10.162 1.00 86.56 93 SER A CA 1
ATOM 724 C C . SER A 1 93 ? -9.376 -1.643 -9.079 1.00 86.56 93 SER A C 1
ATOM 726 O O . SER A 1 93 ? -10.225 -2.528 -8.982 1.00 86.56 93 SER A O 1
ATOM 728 N N . PHE A 1 94 ? -8.361 -1.518 -8.220 1.00 86.50 94 PHE A N 1
ATOM 729 C CA . PHE A 1 94 ? -8.095 -2.452 -7.133 1.00 86.50 94 PHE A CA 1
ATOM 730 C C . PHE A 1 94 ? -9.302 -2.660 -6.209 1.00 86.50 94 PHE A C 1
ATOM 732 O O . PHE A 1 94 ? -9.979 -1.714 -5.782 1.00 86.50 94 PHE A O 1
ATOM 739 N N . ARG A 1 95 ? -9.564 -3.926 -5.876 1.00 87.44 95 ARG A N 1
ATOM 740 C CA . ARG A 1 95 ? -10.579 -4.353 -4.908 1.00 87.44 95 ARG A CA 1
ATOM 741 C C . ARG A 1 95 ? -9.959 -5.417 -4.003 1.00 87.44 95 ARG A C 1
ATOM 743 O O . ARG A 1 95 ? -9.718 -6.529 -4.462 1.00 87.44 95 ARG A O 1
ATOM 750 N N . GLY A 1 96 ? -9.743 -5.099 -2.726 1.00 88.25 96 GLY A N 1
ATOM 751 C CA . GLY A 1 96 ? -9.345 -6.090 -1.726 1.00 88.25 96 GLY A CA 1
ATOM 752 C C . GLY A 1 96 ? -10.479 -7.068 -1.450 1.00 88.25 96 GLY A C 1
ATOM 753 O O . GLY A 1 96 ? -11.382 -6.791 -0.660 1.00 88.25 96 GLY A O 1
ATOM 754 N N . THR A 1 97 ? -10.473 -8.200 -2.145 1.00 88.88 97 THR A N 1
ATOM 755 C CA . THR A 1 97 ? -11.521 -9.226 -2.040 1.00 88.88 97 THR A CA 1
ATOM 756 C C . THR A 1 97 ? -11.269 -10.193 -0.888 1.00 88.88 97 THR A C 1
ATOM 758 O O . THR A 1 97 ? -12.218 -10.797 -0.384 1.00 88.88 97 THR A O 1
ATOM 761 N N . GLN A 1 98 ? -10.0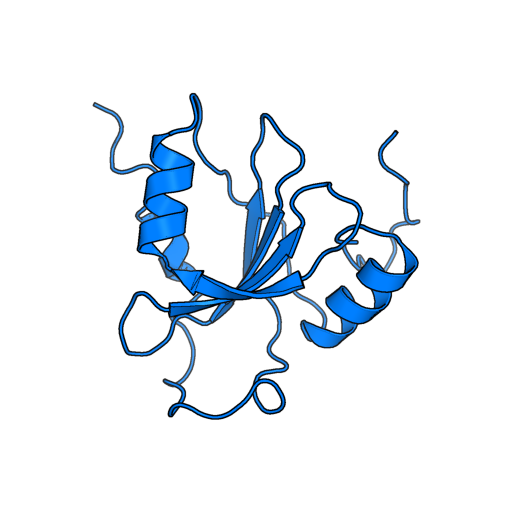16 -10.304 -0.445 1.00 89.88 98 GLN A N 1
ATOM 762 C CA . GLN A 1 98 ? -9.566 -11.220 0.600 1.00 89.88 98 GLN A CA 1
ATOM 763 C C . GLN A 1 98 ? -8.936 -10.469 1.785 1.00 89.88 98 GLN A C 1
ATOM 765 O O . GLN A 1 98 ? -8.587 -9.296 1.647 1.00 89.88 98 GLN A O 1
ATOM 770 N N . PRO A 1 99 ? -8.815 -11.110 2.958 1.00 91.31 99 PRO A N 1
ATOM 771 C CA . PRO A 1 99 ? -7.990 -10.605 4.053 1.00 91.31 99 PRO A CA 1
ATOM 772 C C . PRO A 1 99 ? -6.514 -10.470 3.653 1.00 91.31 99 PRO A C 1
ATOM 774 O O . PRO A 1 99 ? -6.018 -11.245 2.829 1.00 91.31 99 PRO A O 1
ATOM 777 N N . ILE A 1 100 ? -5.809 -9.498 4.233 1.00 90.56 100 ILE A N 1
ATOM 778 C CA . ILE A 1 100 ? -4.393 -9.215 3.955 1.00 90.56 100 ILE A CA 1
ATOM 779 C C . ILE A 1 100 ? -3.477 -10.419 4.231 1.00 90.56 100 ILE A C 1
ATOM 781 O O . ILE A 1 100 ? -2.506 -10.620 3.502 1.00 90.56 100 ILE A O 1
ATOM 785 N N . SER A 1 101 ? -3.829 -11.299 5.176 1.00 90.19 101 SER A N 1
ATOM 786 C CA . SER A 1 101 ? -3.115 -12.557 5.428 1.00 90.19 101 SER A CA 1
ATOM 787 C C . SER A 1 101 ? -3.093 -13.497 4.217 1.00 90.19 101 SER A C 1
ATOM 789 O O . SER A 1 101 ? -2.107 -14.205 3.999 1.00 90.19 101 SER A O 1
ATOM 791 N N . VAL A 1 102 ? -4.149 -13.489 3.395 1.00 91.38 102 VAL A N 1
ATOM 792 C CA . VAL A 1 102 ? -4.238 -14.302 2.174 1.00 91.38 102 VAL A CA 1
ATOM 793 C C . VAL A 1 102 ? -3.278 -13.760 1.120 1.00 91.38 102 VAL A C 1
ATOM 795 O O . VAL A 1 102 ? -2.519 -14.534 0.540 1.00 91.38 102 VAL A O 1
ATOM 798 N N . TYR A 1 103 ? -3.242 -12.435 0.939 1.00 91.06 103 TYR A N 1
ATOM 799 C CA . TYR A 1 103 ? -2.257 -11.785 0.070 1.00 91.06 103 TYR A CA 1
ATOM 800 C C . TYR A 1 103 ? -0.829 -12.080 0.540 1.00 91.06 103 TYR A C 1
ATOM 802 O O . TYR A 1 103 ? 0.008 -12.449 -0.278 1.00 91.06 103 TYR A O 1
ATOM 810 N N . ALA A 1 104 ? -0.561 -12.001 1.847 1.00 90.75 104 ALA A N 1
ATOM 811 C CA . ALA A 1 104 ? 0.758 -12.283 2.407 1.00 90.75 104 ALA A CA 1
ATOM 812 C C . ALA A 1 104 ? 1.193 -13.740 2.214 1.00 90.75 104 ALA A C 1
ATOM 814 O O . ALA A 1 104 ? 2.340 -14.009 1.857 1.00 90.75 104 ALA A O 1
ATOM 815 N N . ARG A 1 105 ? 0.283 -14.700 2.412 1.00 90.38 105 ARG A N 1
ATOM 816 C CA . ARG A 1 105 ? 0.547 -16.119 2.143 1.00 90.38 105 ARG A CA 1
ATOM 817 C C . ARG A 1 105 ? 0.919 -16.343 0.678 1.00 90.38 105 ARG A C 1
ATOM 819 O O . ARG A 1 105 ? 1.913 -17.012 0.405 1.00 90.38 105 ARG A O 1
ATOM 826 N N . ASP A 1 106 ? 0.126 -15.803 -0.242 1.00 89.75 106 ASP A N 1
ATOM 827 C CA . ASP A 1 106 ? 0.315 -16.046 -1.673 1.00 89.75 106 ASP A CA 1
ATOM 828 C C . ASP A 1 106 ? 1.564 -15.320 -2.197 1.00 89.75 106 ASP A C 1
ATOM 830 O O . ASP A 1 106 ? 2.310 -15.866 -3.009 1.00 89.75 106 ASP A O 1
ATOM 834 N N . ALA A 1 107 ? 1.863 -14.143 -1.646 1.00 89.94 107 ALA A N 1
ATOM 835 C CA . ALA A 1 107 ? 3.072 -13.396 -1.950 1.00 89.94 107 ALA A CA 1
ATOM 836 C C . ALA A 1 107 ? 4.345 -14.063 -1.428 1.00 89.94 107 ALA A C 1
ATOM 838 O O . ALA A 1 107 ? 5.342 -14.063 -2.134 1.00 89.94 107 ALA A O 1
ATOM 839 N N . ARG A 1 108 ? 4.325 -14.716 -0.259 1.00 86.69 108 ARG A N 1
ATOM 840 C CA . ARG A 1 108 ? 5.472 -15.517 0.216 1.00 86.69 108 ARG A CA 1
ATOM 841 C C . ARG A 1 108 ? 5.802 -16.686 -0.710 1.00 86.69 108 ARG A C 1
ATOM 843 O O . ARG A 1 108 ? 6.960 -17.066 -0.823 1.00 86.69 108 ARG A O 1
ATOM 850 N N . ALA A 1 109 ? 4.792 -17.268 -1.356 1.00 85.81 109 ALA A N 1
ATOM 851 C CA . ALA A 1 109 ? 5.003 -18.332 -2.334 1.00 85.81 109 ALA A CA 1
ATOM 852 C C . ALA A 1 109 ? 5.539 -17.796 -3.672 1.00 85.81 109 ALA A C 1
ATOM 854 O O . ALA A 1 109 ? 6.269 -18.505 -4.361 1.00 85.81 109 ALA A O 1
ATOM 855 N N . ALA A 1 110 ? 5.166 -16.568 -4.040 1.00 85.69 110 ALA A N 1
ATOM 856 C CA . ALA A 1 110 ? 5.557 -15.946 -5.300 1.00 85.69 110 ALA A CA 1
ATOM 857 C C . ALA A 1 110 ? 6.861 -15.132 -5.211 1.00 85.69 110 ALA A C 1
ATOM 859 O O . ALA A 1 110 ? 7.577 -15.057 -6.197 1.00 85.69 110 ALA A O 1
ATOM 860 N N . GLY A 1 111 ? 7.178 -14.550 -4.054 1.00 87.12 111 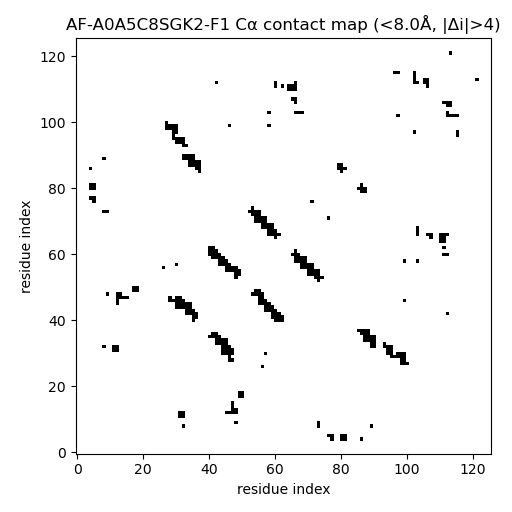GLY A N 1
ATOM 861 C CA . GLY A 1 111 ? 8.218 -13.532 -3.866 1.00 87.12 111 GLY A CA 1
ATOM 862 C C . GLY A 1 111 ? 7.750 -12.091 -4.127 1.00 87.12 111 GLY A C 1
ATOM 863 O O . GLY A 1 111 ? 8.559 -11.175 -4.089 1.00 87.12 111 GLY A O 1
ATOM 864 N N . TRP A 1 112 ? 6.464 -11.868 -4.414 1.00 89.38 112 TRP A N 1
ATOM 865 C CA . TRP A 1 112 ? 5.898 -10.541 -4.703 1.00 89.38 112 TRP A CA 1
ATOM 866 C C . TRP A 1 112 ? 4.389 -10.501 -4.438 1.00 89.38 112 TRP A C 1
ATOM 868 O O . TRP A 1 112 ? 3.728 -11.541 -4.406 1.00 89.38 112 TRP A O 1
ATOM 878 N N . ILE A 1 113 ? 3.810 -9.308 -4.293 1.00 87.69 113 ILE A N 1
ATOM 879 C CA . ILE A 1 113 ? 2.362 -9.121 -4.134 1.00 87.69 113 ILE A CA 1
ATOM 880 C C . ILE A 1 113 ? 1.625 -9.611 -5.381 1.00 87.69 113 ILE A C 1
ATOM 882 O O . ILE A 1 113 ? 1.814 -9.117 -6.494 1.00 87.69 113 ILE A O 1
ATOM 886 N N . VAL A 1 114 ? 0.724 -10.571 -5.177 1.00 82.56 114 VAL A N 1
ATOM 887 C CA . VAL A 1 114 ? -0.117 -11.146 -6.229 1.00 82.56 114 VAL A CA 1
ATOM 888 C C . VAL A 1 114 ? -1.562 -10.709 -6.040 1.00 82.56 114 VAL A C 1
ATOM 890 O O . VAL A 1 114 ? -2.149 -10.847 -4.967 1.00 82.56 114 VAL A O 1
ATOM 893 N N . GLU A 1 115 ? -2.160 -10.160 -7.094 1.00 71.94 115 GLU A N 1
ATOM 894 C CA . GLU A 1 115 ? -3.565 -9.774 -7.058 1.00 71.94 115 GLU A CA 1
ATOM 895 C C . GLU A 1 115 ? -4.461 -10.984 -7.300 1.00 71.94 115 GLU A C 1
ATOM 897 O O . GLU A 1 115 ? -4.468 -11.588 -8.375 1.00 71.94 115 GLU A O 1
ATOM 902 N N . LEU A 1 116 ? -5.261 -11.313 -6.289 1.00 64.69 116 LEU A N 1
ATOM 903 C CA . LEU A 1 116 ? -6.252 -12.377 -6.356 1.00 64.69 116 LEU A CA 1
ATOM 904 C C . LEU A 1 116 ? -7.493 -11.886 -7.099 1.00 64.69 116 LEU A C 1
ATOM 906 O O . LEU A 1 116 ? -8.494 -11.489 -6.500 1.00 64.69 116 LEU A O 1
ATOM 910 N N . ASN A 1 117 ? -7.430 -11.904 -8.427 1.00 54.97 117 ASN A N 1
ATOM 911 C CA . ASN A 1 117 ? -8.627 -11.763 -9.238 1.00 54.97 117 ASN A CA 1
ATOM 912 C C . ASN A 1 117 ? -9.296 -13.138 -9.367 1.00 54.97 117 ASN A C 1
ATOM 914 O O . ASN A 1 117 ? -8.683 -14.084 -9.866 1.00 54.97 117 ASN A O 1
ATOM 918 N N . LEU A 1 118 ? -10.552 -13.257 -8.930 1.00 45.84 118 LEU A N 1
ATOM 919 C CA . LEU A 1 118 ? -11.376 -14.445 -9.163 1.00 45.84 118 LEU A CA 1
ATOM 920 C C . LEU A 1 118 ? -11.614 -14.575 -10.679 1.00 45.84 118 LEU A C 1
ATOM 922 O O . LEU A 1 118 ? -12.594 -14.061 -11.205 1.00 45.84 118 LEU A O 1
ATOM 926 N N . GLY A 1 119 ? -10.684 -15.223 -11.385 1.00 44.88 119 GLY A N 1
ATOM 927 C CA . GLY A 1 119 ? -10.775 -15.502 -12.820 1.00 44.88 119 GLY A CA 1
ATOM 928 C C . GLY A 1 119 ? -9.570 -15.099 -13.676 1.00 44.88 119 GLY A C 1
ATOM 929 O O . GLY A 1 119 ? -9.573 -15.429 -14.858 1.00 44.88 119 GLY A O 1
ATOM 930 N N . ALA A 1 120 ? -8.538 -14.438 -13.137 1.00 40.84 120 ALA A N 1
ATOM 931 C CA . ALA A 1 120 ? -7.331 -14.150 -13.917 1.00 40.84 120 ALA A CA 1
ATOM 932 C C . ALA A 1 120 ? -6.234 -15.171 -13.612 1.00 40.84 120 ALA A C 1
ATOM 934 O O . ALA A 1 120 ? -5.773 -15.294 -12.479 1.00 40.84 120 ALA A O 1
ATOM 935 N N . THR A 1 121 ? -5.802 -15.893 -14.643 1.00 41.12 121 THR A N 1
ATOM 936 C CA . THR A 1 121 ? -4.547 -16.638 -14.623 1.00 41.12 121 THR A CA 1
ATOM 937 C C . THR A 1 121 ? -3.419 -15.697 -14.204 1.00 41.12 121 THR A C 1
ATOM 939 O O . THR A 1 121 ? -3.215 -14.644 -14.804 1.00 41.12 121 THR A O 1
ATOM 942 N N . MET A 1 122 ? -2.718 -16.096 -13.148 1.00 44.91 122 MET A N 1
ATOM 943 C CA . MET A 1 122 ? -1.516 -15.476 -12.606 1.00 44.91 122 MET A CA 1
ATOM 944 C C . MET A 1 122 ? -0.481 -15.333 -13.734 1.00 44.91 122 MET A C 1
ATOM 946 O O . MET A 1 122 ? 0.085 -16.328 -14.181 1.00 44.91 122 MET A O 1
ATOM 950 N N . TYR A 1 123 ? -0.267 -14.119 -14.245 1.00 37.75 123 TYR A N 1
ATOM 951 C CA . TYR A 1 123 ? 0.829 -13.858 -15.179 1.00 37.75 123 TYR A CA 1
ATOM 952 C C . TYR A 1 123 ? 2.031 -13.333 -14.392 1.00 37.75 123 TYR A C 1
ATOM 954 O O . TYR A 1 123 ? 1.911 -12.281 -13.759 1.00 37.75 123 TYR A O 1
ATOM 962 N N . PRO A 1 124 ? 3.183 -14.027 -14.415 1.00 42.38 124 PRO A N 1
ATOM 963 C CA . PRO A 1 124 ? 4.406 -13.479 -13.852 1.00 42.38 124 PRO A CA 1
ATOM 964 C C . PRO A 1 124 ? 4.798 -12.223 -14.640 1.00 42.38 124 PRO A C 1
ATOM 966 O O . PRO A 1 124 ? 4.785 -12.223 -15.876 1.00 42.38 124 PRO A O 1
ATOM 969 N N . ARG A 1 125 ? 5.135 -11.145 -13.925 1.00 50.69 125 ARG A N 1
ATOM 970 C CA . ARG A 1 125 ? 5.827 -9.997 -14.521 1.00 50.69 125 ARG A CA 1
ATOM 971 C C . ARG A 1 125 ? 7.210 -10.499 -14.964 1.00 50.69 125 ARG A C 1
ATOM 973 O O . ARG A 1 125 ? 7.892 -11.154 -14.182 1.00 50.69 125 ARG A O 1
ATOM 980 N N . ARG A 1 126 ? 7.548 -10.286 -16.238 1.00 39.62 126 ARG A N 1
ATOM 981 C CA . ARG A 1 126 ? 8.891 -10.545 -16.780 1.00 39.62 126 ARG A CA 1
ATOM 982 C C . ARG A 1 126 ? 9.870 -9.475 -16.334 1.00 39.62 126 ARG A C 1
ATOM 984 O O . ARG A 1 126 ? 9.409 -8.318 -16.213 1.00 39.62 126 ARG A O 1
#

Solvent-accessible surface area (backbone atoms only — not comparable to full-atom values): 7611 Å² total; per-residue (Å²): 134,80,73,74,86,49,74,69,74,53,74,67,28,67,79,65,80,69,69,83,92,71,70,86,80,82,66,64,42,40,27,59,43,38,40,32,34,86,90,56,66,32,36,38,36,35,36,38,45,36,75,86,74,34,49,23,45,32,40,40,21,72,67,83,50,69,55,43,78,48,76,42,47,49,64,56,54,37,52,57,20,69,74,37,98,84,32,52,44,70,52,84,82,65,70,53,84,51,39,44,60,57,43,51,54,53,11,70,76,68,28,38,83,59,84,83,52,98,84,60,83,87,73,82,86,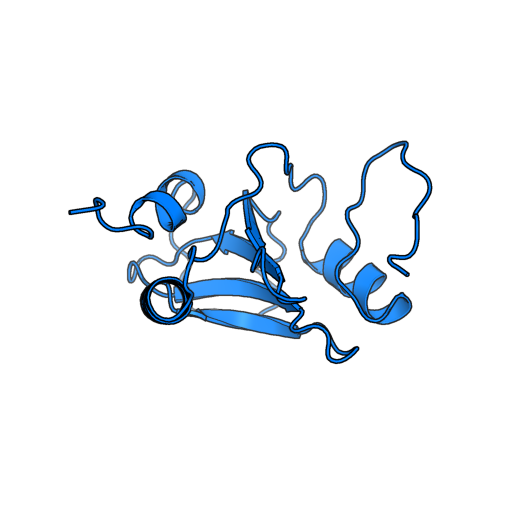130

Foldseek 3Di:
DDPQPQPCVQVQQAPDDADDDDDDPVQQAFFRWWKDDPVAGKIKGWGHAHPVRFKTFIWIARPPLQIDTDIGTSVVQSVQQVPDPRGIDIDPVDDRPGGVVVQNVVCNVVSHGFRDDPDDDGDDDD

Mean predicted aligned error: 8.86 Å

Radius of gyration: 14.34 Å; Cα contacts (8 Å, |Δi|>4): 204; chains: 1; bounding box: 28×43×37 Å